Protein AF-A0A8H4WRR1-F1 (afdb_monomer)

Secondary structure (DSSP, 8-state):
--SSHHHHHHHHHHHHHHHHHHHHHHHHHHHTTSS-TTS--HHHHHHHHHHHHHHHHHHHHHHHHHHHHHHHHHHHHHHHHHHHHHHHHHHHHHHHHHHHT-

Sequence (102 aa):
MACTDNYSHLDACSYALQLKLEEIEAQRQRHSGKWLEDNPLDFALAFGDFEHEVNEAMLVIRYMKLAPSIANALKTDTTAIVQFTIEEERAAHDREIALNSN

Structure (mmCIF, N/CA/C/O backbone):
data_AF-A0A8H4WRR1-F1
#
_entry.id   AF-A0A8H4WRR1-F1
#
loop_
_atom_site.group_PDB
_atom_site.id
_atom_site.type_symbol
_atom_site.label_atom_id
_atom_site.label_alt_id
_atom_site.label_comp_id
_atom_site.label_asym_id
_atom_site.label_entity_id
_atom_site.label_seq_id
_atom_site.pdbx_PDB_ins_code
_atom_site.Cartn_x
_atom_site.Cartn_y
_atom_site.Cartn_z
_atom_site.occupancy
_atom_site.B_iso_or_equiv
_atom_site.auth_seq_id
_atom_site.auth_comp_id
_atom_site.auth_asym_id
_atom_site.auth_atom_id
_atom_site.pdbx_PDB_model_num
ATOM 1 N N . MET A 1 1 ? 9.397 22.317 -4.184 1.00 42.84 1 MET A N 1
ATOM 2 C CA . MET A 1 1 ? 9.535 21.537 -2.934 1.00 42.84 1 MET A CA 1
ATOM 3 C C . MET A 1 1 ? 8.202 21.532 -2.180 1.00 42.84 1 MET A C 1
ATOM 5 O O . MET A 1 1 ? 8.110 22.147 -1.136 1.00 42.84 1 MET A O 1
ATOM 9 N N . ALA A 1 2 ? 7.158 20.891 -2.724 1.00 43.19 2 ALA A N 1
ATOM 10 C CA . ALA A 1 2 ? 5.804 20.900 -2.136 1.00 43.19 2 ALA A CA 1
ATOM 11 C C . ALA A 1 2 ? 5.271 19.492 -1.787 1.00 43.19 2 ALA A C 1
ATOM 13 O O . ALA A 1 2 ? 4.151 19.357 -1.316 1.00 43.19 2 ALA A O 1
ATOM 14 N N . CYS A 1 3 ? 6.058 18.432 -2.018 1.00 50.06 3 CYS A N 1
ATOM 15 C CA . CYS A 1 3 ? 5.616 17.053 -1.769 1.00 50.06 3 CYS A CA 1
ATOM 16 C C . CYS A 1 3 ? 5.907 16.540 -0.352 1.00 50.06 3 CYS A C 1
ATOM 18 O O . CYS A 1 3 ? 5.390 15.490 0.009 1.00 50.06 3 CYS A O 1
ATOM 20 N N . THR A 1 4 ? 6.736 17.217 0.443 1.00 53.03 4 THR A N 1
ATOM 21 C CA . THR A 1 4 ? 7.149 16.716 1.766 1.00 53.03 4 THR A CA 1
ATOM 22 C C . THR A 1 4 ? 6.107 16.957 2.857 1.00 53.03 4 THR A C 1
ATOM 24 O O . THR A 1 4 ? 5.979 16.121 3.747 1.00 53.03 4 THR A O 1
ATOM 27 N N . ASP A 1 5 ? 5.303 18.017 2.752 1.00 55.84 5 ASP A N 1
ATOM 28 C CA . ASP A 1 5 ? 4.316 18.373 3.785 1.00 55.84 5 ASP A CA 1
ATOM 29 C C . ASP A 1 5 ? 3.070 17.471 3.785 1.00 55.84 5 ASP A C 1
ATOM 31 O O . ASP A 1 5 ? 2.363 17.396 4.785 1.00 55.84 5 ASP A O 1
ATOM 35 N N . ASN A 1 6 ? 2.816 16.720 2.706 1.00 61.12 6 ASN A N 1
ATOM 36 C CA . ASN A 1 6 ? 1.648 15.835 2.624 1.00 61.12 6 ASN A CA 1
ATOM 37 C C . ASN A 1 6 ? 1.804 14.534 3.431 1.00 61.12 6 ASN A C 1
ATOM 39 O O . ASN A 1 6 ? 0.803 13.944 3.833 1.00 61.12 6 ASN A O 1
ATOM 43 N N . TYR A 1 7 ? 3.031 14.064 3.684 1.00 71.62 7 TYR A N 1
ATOM 44 C CA . TYR A 1 7 ? 3.240 12.772 4.354 1.00 71.62 7 TYR A CA 1
ATOM 45 C C . TYR A 1 7 ? 3.207 12.857 5.878 1.00 71.62 7 TYR A C 1
ATOM 47 O O . TYR A 1 7 ? 2.788 11.897 6.517 1.00 71.62 7 TYR A O 1
ATOM 55 N N . SER A 1 8 ? 3.575 14.001 6.459 1.00 80.00 8 SER A N 1
ATOM 56 C CA . SER A 1 8 ? 3.515 14.206 7.912 1.00 80.00 8 SER A CA 1
ATOM 57 C C . SER A 1 8 ? 2.078 14.119 8.436 1.00 80.00 8 SER A C 1
ATOM 59 O O . SER A 1 8 ? 1.834 13.545 9.496 1.00 80.00 8 SER A O 1
ATOM 61 N N . HIS A 1 9 ? 1.108 14.607 7.655 1.00 86.12 9 HIS A N 1
ATOM 62 C CA . HIS A 1 9 ? -0.314 14.438 7.944 1.00 86.12 9 HIS A CA 1
ATOM 63 C C . HIS A 1 9 ? -0.739 12.962 7.885 1.00 86.12 9 HIS A C 1
ATOM 65 O O . HIS A 1 9 ? -1.465 12.501 8.759 1.00 86.12 9 HIS A O 1
ATOM 71 N N . LEU A 1 10 ? -0.253 12.191 6.904 1.00 89.75 10 LEU A N 1
ATOM 72 C CA . LEU A 1 10 ? -0.543 10.754 6.801 1.00 89.75 10 LEU A CA 1
ATOM 73 C C . LEU A 1 10 ? 0.053 9.945 7.965 1.00 89.75 10 LEU A C 1
ATOM 75 O O . LEU A 1 10 ? -0.567 8.983 8.422 1.00 89.75 10 LEU A O 1
ATOM 79 N N . ASP A 1 11 ? 1.221 10.342 8.470 1.00 90.81 11 ASP A N 1
ATOM 80 C CA . ASP A 1 11 ? 1.825 9.753 9.671 1.00 90.81 11 ASP A CA 1
ATOM 81 C C . ASP A 1 11 ? 0.994 10.051 10.921 1.00 90.81 11 ASP A C 1
ATOM 83 O O . ASP A 1 11 ? 0.692 9.141 11.694 1.00 90.81 11 ASP A O 1
ATOM 87 N N . ALA A 1 12 ? 0.547 11.300 11.079 1.00 92.00 12 ALA A N 1
ATOM 88 C CA . ALA A 1 12 ? -0.352 11.686 12.161 1.00 92.00 12 ALA A CA 1
ATOM 89 C C . ALA A 1 12 ? -1.695 10.936 12.091 1.00 92.00 12 ALA A C 1
ATOM 9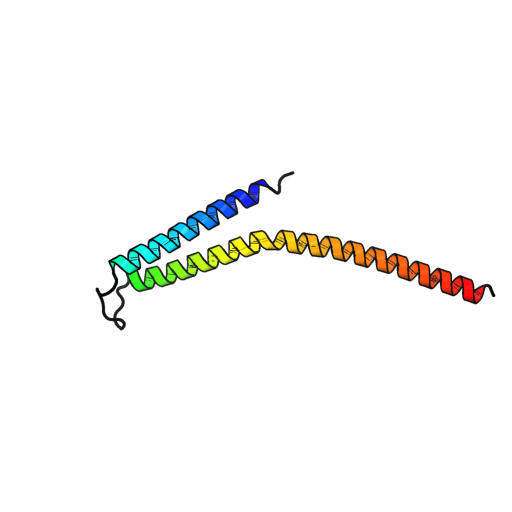1 O O . ALA A 1 12 ? -2.174 10.445 13.112 1.00 92.00 12 ALA A O 1
ATOM 92 N N . CYS A 1 13 ? -2.276 10.781 10.896 1.00 91.94 13 CYS A N 1
ATOM 93 C CA . CYS A 1 13 ? -3.482 9.977 10.691 1.00 91.94 13 CYS A CA 1
ATOM 94 C C . CYS A 1 13 ? -3.253 8.503 11.039 1.00 91.94 13 CYS A C 1
ATOM 96 O O . CYS A 1 13 ? -4.079 7.914 11.729 1.00 91.94 13 CYS A O 1
ATOM 98 N N . SER A 1 14 ? -2.131 7.915 10.612 1.00 93.44 14 SER A N 1
ATOM 99 C CA . SER A 1 14 ? -1.792 6.520 10.933 1.00 93.44 14 SER A CA 1
ATOM 100 C C . SER A 1 14 ? -1.691 6.309 12.442 1.00 93.44 14 SER A C 1
ATOM 102 O O . SER A 1 14 ? -2.251 5.353 12.969 1.00 93.44 14 SER A O 1
ATOM 104 N N . TYR A 1 15 ? -1.032 7.235 13.142 1.00 95.00 15 TYR A N 1
ATOM 105 C CA . TYR A 1 15 ? -0.915 7.200 14.596 1.00 95.00 15 TYR A CA 1
ATOM 106 C C . TYR A 1 15 ? -2.276 7.354 15.290 1.00 95.00 15 TYR A C 1
ATOM 108 O O . TYR A 1 15 ? -2.595 6.603 16.209 1.00 95.00 15 TYR A O 1
ATOM 116 N N . ALA A 1 16 ? -3.119 8.278 14.824 1.00 95.56 16 ALA A N 1
ATOM 117 C CA . ALA A 1 16 ? -4.462 8.462 15.368 1.00 95.56 16 ALA A CA 1
ATOM 118 C C . ALA A 1 16 ? -5.347 7.215 15.187 1.00 95.56 16 ALA A C 1
ATOM 120 O O . ALA A 1 16 ? -6.072 6.844 16.109 1.00 95.56 16 ALA A O 1
ATOM 121 N N . LEU A 1 17 ? -5.272 6.550 14.029 1.00 95.75 17 LEU A N 1
ATOM 122 C CA . LEU A 1 17 ? -5.987 5.296 13.773 1.00 95.75 17 LEU A CA 1
ATOM 123 C C . LEU A 1 17 ? -5.460 4.151 14.646 1.00 95.75 17 LEU A C 1
ATOM 125 O O . LEU A 1 17 ? -6.251 3.374 15.175 1.00 95.75 17 LEU A O 1
ATOM 129 N N . GLN A 1 18 ? -4.148 4.088 14.877 1.00 96.38 18 GLN A N 1
ATOM 130 C CA . GLN A 1 18 ? -3.559 3.107 15.786 1.00 96.38 18 GLN A CA 1
ATOM 131 C C . GLN A 1 18 ? -4.068 3.283 17.225 1.00 96.38 18 GLN A C 1
ATOM 133 O O . GLN A 1 18 ? -4.482 2.307 17.847 1.00 96.38 18 GLN A O 1
ATOM 138 N N . LEU A 1 19 ? -4.154 4.523 17.720 1.00 96.69 19 LEU A N 1
ATOM 139 C CA . LEU A 1 19 ? -4.754 4.806 19.030 1.00 96.69 19 LEU A CA 1
ATOM 140 C C . LEU A 1 19 ? -6.228 4.377 19.103 1.00 96.69 19 LEU A C 1
ATOM 142 O O . LEU A 1 19 ? -6.700 3.968 20.162 1.00 96.69 19 LEU A O 1
ATOM 146 N N . LYS A 1 20 ? -6.970 4.449 17.989 1.00 94.19 20 LYS A N 1
ATOM 147 C CA . LYS A 1 20 ? -8.361 3.974 17.935 1.00 94.19 20 LYS A CA 1
ATOM 148 C C . LYS A 1 20 ? -8.464 2.456 18.048 1.00 94.19 20 LYS A C 1
ATOM 150 O O . LYS A 1 20 ? -9.366 1.980 18.732 1.00 94.19 20 LYS A O 1
ATOM 155 N N . LEU A 1 21 ? -7.537 1.706 17.453 1.00 94.56 21 LEU A N 1
ATOM 156 C CA . LEU A 1 21 ? -7.464 0.251 17.635 1.00 94.56 21 LEU A CA 1
ATOM 157 C C . LEU A 1 21 ? -7.135 -0.121 19.084 1.00 94.56 21 LEU A C 1
ATOM 159 O O . LEU A 1 21 ? -7.799 -0.980 19.661 1.00 94.56 21 LEU A O 1
ATOM 163 N N . GLU A 1 22 ? -6.180 0.575 19.703 1.00 94.50 22 GLU A N 1
ATOM 164 C CA . GLU A 1 22 ? -5.853 0.383 21.123 1.00 94.50 22 GLU A CA 1
ATOM 165 C C . GLU A 1 22 ? -7.063 0.670 22.027 1.00 94.50 22 GLU A C 1
ATOM 167 O O . GLU A 1 22 ? -7.318 -0.053 22.993 1.00 94.50 22 GLU A O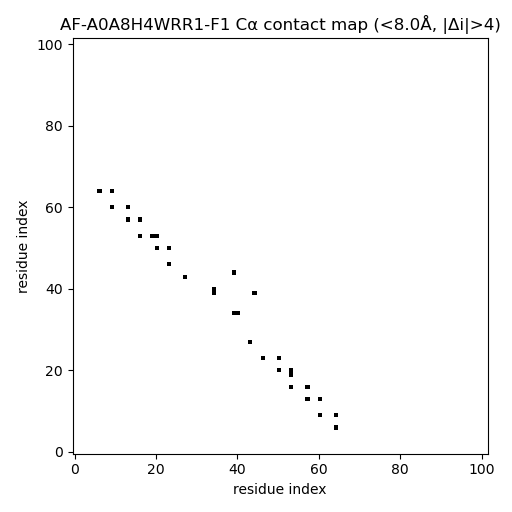 1
ATOM 172 N N . GLU A 1 23 ? -7.854 1.696 21.697 1.00 92.62 23 GLU A N 1
ATOM 173 C CA . GLU A 1 23 ? -9.096 2.013 22.401 1.00 92.62 23 GLU A CA 1
ATOM 174 C C . GLU A 1 23 ? -10.139 0.894 22.253 1.00 92.62 23 GLU A C 1
ATOM 176 O O . GLU A 1 23 ? -10.720 0.473 23.258 1.00 92.62 23 GLU A O 1
ATOM 181 N N . ILE A 1 24 ? -10.353 0.373 21.038 1.00 89.62 24 ILE A N 1
ATOM 182 C CA . ILE A 1 24 ? -11.255 -0.765 20.787 1.00 89.62 24 ILE A CA 1
ATOM 183 C C . ILE A 1 24 ? -10.824 -1.981 21.615 1.00 89.62 24 ILE A C 1
ATOM 185 O O . ILE A 1 24 ? -11.657 -2.613 22.272 1.00 89.62 24 ILE A O 1
ATOM 189 N N . GLU A 1 25 ? -9.531 -2.301 21.626 1.00 90.00 25 GLU A N 1
ATOM 190 C CA . GLU A 1 25 ? -9.010 -3.453 22.357 1.00 90.00 25 GLU A CA 1
ATOM 191 C C . GLU A 1 25 ? -9.152 -3.279 23.876 1.00 90.00 25 GLU A C 1
ATOM 193 O O . GLU A 1 25 ? -9.634 -4.184 24.566 1.00 90.00 25 GLU A O 1
ATOM 198 N N . ALA A 1 26 ? -8.847 -2.091 24.403 1.00 90.00 26 ALA A N 1
ATOM 199 C CA . ALA A 1 26 ? -9.056 -1.770 25.811 1.00 90.00 26 ALA A CA 1
ATOM 200 C C . ALA A 1 26 ? -10.536 -1.889 26.216 1.00 90.00 26 ALA A C 1
ATOM 202 O O . ALA A 1 26 ? -10.850 -2.392 27.301 1.00 90.00 26 ALA A O 1
ATOM 203 N N . GLN A 1 27 ? -11.462 -1.462 25.350 1.00 86.19 27 GLN A N 1
ATOM 204 C CA . GLN A 1 27 ? -12.894 -1.646 25.587 1.00 86.19 27 GLN A CA 1
ATOM 205 C C . GLN A 1 27 ? -13.264 -3.126 25.566 1.00 86.19 27 GLN A C 1
ATOM 207 O O . GLN A 1 27 ? -13.900 -3.591 26.508 1.00 86.19 27 GLN A O 1
ATOM 212 N N . ARG A 1 28 ? -12.806 -3.897 24.574 1.00 84.81 28 ARG A N 1
ATOM 213 C CA . ARG A 1 28 ? -13.058 -5.343 24.486 1.00 84.81 28 ARG A CA 1
ATOM 214 C C . ARG A 1 28 ? -12.605 -6.077 25.751 1.00 84.81 28 ARG A C 1
ATOM 216 O O . ARG A 1 28 ? -13.365 -6.872 26.300 1.00 84.81 28 ARG A O 1
ATOM 223 N N . GLN A 1 29 ? -11.428 -5.754 26.283 1.00 85.38 29 GLN A N 1
ATOM 224 C CA . GLN A 1 29 ? -10.908 -6.354 27.517 1.00 85.38 29 GLN A CA 1
ATOM 225 C C . GLN A 1 29 ? -11.762 -6.032 28.755 1.00 85.38 29 GLN A C 1
ATOM 227 O O . GLN A 1 29 ? -12.042 -6.927 29.551 1.00 85.38 29 GLN A O 1
ATOM 232 N N . ARG A 1 30 ? -12.260 -4.793 28.904 1.00 83.62 30 ARG A N 1
ATOM 233 C CA . ARG A 1 30 ? -13.177 -4.394 30.008 1.00 83.62 30 ARG A CA 1
ATOM 234 C C . ARG A 1 30 ? -14.515 -5.130 29.999 1.00 83.62 30 ARG A C 1
ATOM 236 O O . ARG A 1 30 ? -15.292 -5.081 30.962 1.00 83.62 30 ARG A O 1
ATOM 243 N N . HIS A 1 31 ? -14.818 -5.735 28.871 1.00 77.12 31 HIS A N 1
ATOM 244 C CA . HIS A 1 31 ? -16.115 -6.257 28.515 1.00 77.12 31 HIS A CA 1
ATOM 245 C C . HIS A 1 31 ? -16.086 -7.778 28.282 1.00 77.12 31 HIS A C 1
ATOM 247 O O . HIS A 1 31 ? -17.136 -8.413 28.224 1.00 77.12 31 HIS A O 1
ATOM 253 N N . SER A 1 32 ? -14.891 -8.373 28.282 1.00 70.69 32 SER A N 1
ATOM 254 C CA . SER A 1 32 ? -14.667 -9.814 28.216 1.00 70.69 32 SER A CA 1
ATOM 255 C C . SER A 1 32 ? -15.398 -10.560 29.342 1.00 70.69 32 SER A C 1
ATOM 257 O O . SER A 1 32 ? -15.344 -10.164 30.508 1.00 70.69 32 SER A O 1
ATOM 259 N N . GLY A 1 33 ? -16.111 -11.632 28.980 1.00 69.00 33 GLY A N 1
ATOM 260 C CA . GLY A 1 33 ? -16.831 -12.511 29.911 1.00 69.00 33 GLY A CA 1
ATOM 261 C C . GLY A 1 33 ? -18.220 -12.035 30.354 1.00 69.00 33 GLY A C 1
ATOM 262 O O . GLY A 1 33 ? -18.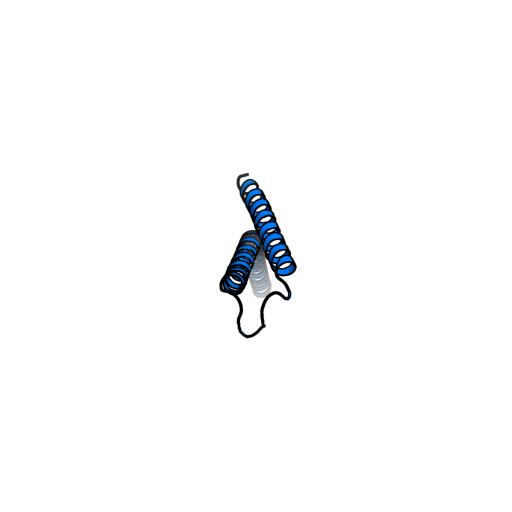853 -12.701 31.169 1.00 69.00 33 GLY A O 1
ATOM 263 N N . LYS A 1 34 ? -18.718 -10.902 29.842 1.00 69.31 34 LYS A N 1
ATOM 264 C CA . LYS A 1 34 ? -20.040 -10.363 30.215 1.00 69.31 34 LYS A CA 1
ATOM 265 C C . LYS A 1 34 ? -21.202 -10.870 29.338 1.00 69.31 34 LYS A C 1
ATOM 267 O O . LYS A 1 34 ? -22.349 -10.554 29.646 1.00 69.31 34 LYS A O 1
ATOM 272 N N . TRP A 1 35 ? -20.942 -11.634 28.275 1.00 67.94 35 TRP A N 1
ATOM 273 C CA . TRP A 1 35 ? -21.966 -12.180 27.366 1.00 67.94 35 TRP A CA 1
ATOM 274 C C . TRP A 1 35 ? -21.545 -13.514 26.746 1.00 67.94 35 TRP A C 1
ATOM 276 O O . TRP A 1 35 ? -20.358 -13.828 26.662 1.00 67.94 35 TRP A O 1
ATOM 286 N N . LEU A 1 36 ? -22.553 -14.289 26.334 1.00 65.31 36 LEU A N 1
ATOM 287 C CA . LEU A 1 36 ? -22.415 -15.537 25.581 1.00 65.31 36 LEU A CA 1
ATOM 288 C C . LEU A 1 36 ? -22.006 -15.238 24.133 1.00 65.31 36 LEU A C 1
ATOM 290 O O . LEU A 1 36 ? -22.516 -14.295 23.533 1.00 65.31 36 LEU A O 1
ATOM 294 N N . GLU A 1 37 ? -21.121 -16.067 23.579 1.00 64.44 37 GLU A N 1
ATOM 295 C CA . GLU A 1 37 ? -20.597 -15.955 22.204 1.00 64.44 37 GLU A CA 1
ATOM 296 C C . GLU A 1 37 ? -21.709 -15.908 21.140 1.00 64.44 37 GLU A C 1
ATOM 298 O O . GLU A 1 37 ? -21.600 -15.158 20.175 1.00 64.44 37 GLU A O 1
ATOM 303 N N . ASP A 1 38 ? -22.817 -16.618 21.373 1.00 68.62 38 ASP A N 1
ATOM 304 C CA . ASP A 1 38 ? -23.959 -16.699 20.450 1.00 68.62 38 ASP A CA 1
ATOM 305 C C . ASP A 1 38 ? -24.962 -15.534 20.577 1.00 68.62 38 ASP A C 1
ATOM 307 O O . ASP A 1 38 ? -25.945 -15.478 19.838 1.00 68.62 38 ASP A O 1
ATOM 311 N N . ASN A 1 39 ? -24.754 -14.608 21.520 1.00 67.56 39 ASN A N 1
ATOM 312 C CA . ASN A 1 39 ? -25.602 -13.424 21.690 1.00 67.56 39 ASN A CA 1
ATOM 313 C C . ASN A 1 39 ? -24.751 -12.179 22.001 1.00 67.56 39 ASN A C 1
ATOM 31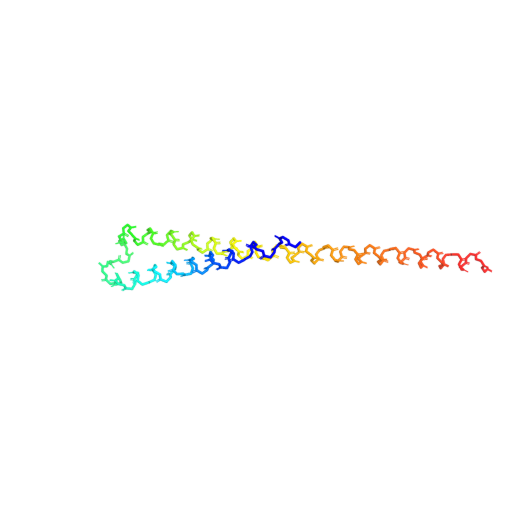5 O O . ASN A 1 39 ? -24.776 -11.673 23.133 1.00 67.56 39 ASN A O 1
ATOM 319 N N . PRO A 1 40 ? -23.952 -11.706 21.026 1.00 67.75 40 PRO A N 1
ATOM 320 C CA . PRO A 1 40 ? -23.160 -10.502 21.197 1.00 67.75 40 PRO A CA 1
ATOM 321 C C . PRO A 1 40 ? -24.088 -9.300 21.379 1.00 67.75 40 PRO A C 1
ATOM 323 O O . PRO A 1 40 ? -25.076 -9.135 20.669 1.00 67.75 40 PRO A O 1
ATOM 326 N N . LEU A 1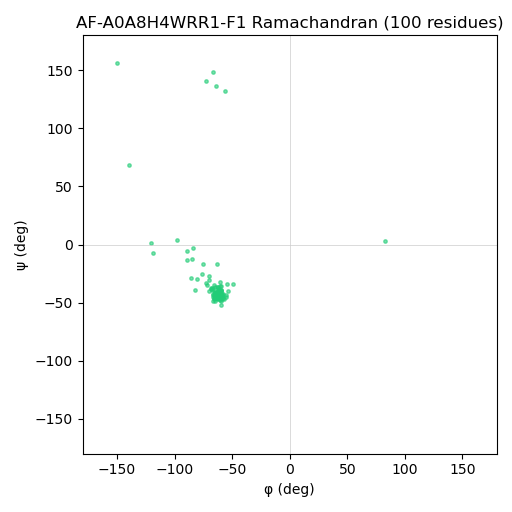 41 ? -23.755 -8.437 22.333 1.00 75.25 41 LEU A N 1
ATOM 327 C CA . LEU A 1 41 ? -24.439 -7.156 22.479 1.00 75.25 41 LEU A CA 1
ATOM 328 C C . LEU A 1 41 ? -24.136 -6.277 21.258 1.00 75.25 41 LEU A C 1
ATOM 330 O O . LEU A 1 41 ? -23.031 -6.339 20.723 1.00 75.25 41 LEU A O 1
ATOM 334 N N . ASP A 1 42 ? -25.075 -5.417 20.860 1.00 79.38 42 ASP A N 1
ATOM 335 C CA . ASP A 1 42 ? -24.970 -4.579 19.650 1.00 79.38 42 ASP A CA 1
ATOM 336 C C . ASP A 1 42 ? -23.644 -3.807 19.537 1.00 79.38 42 ASP A C 1
ATOM 338 O O . ASP A 1 42 ? -23.101 -3.629 18.449 1.00 79.38 42 ASP A O 1
ATOM 342 N N . PHE A 1 43 ? -23.064 -3.382 20.663 1.00 77.25 43 PHE A N 1
ATOM 343 C CA . PHE A 1 43 ? -21.777 -2.685 20.650 1.00 77.25 43 PHE A CA 1
ATOM 344 C C . PHE A 1 43 ? -20.592 -3.586 20.287 1.00 77.25 43 PHE A C 1
ATOM 346 O O . PHE A 1 43 ? -19.595 -3.082 19.786 1.00 77.25 43 PHE A O 1
ATOM 353 N N . ALA A 1 44 ? -20.658 -4.896 20.538 1.00 79.44 44 ALA A N 1
ATOM 354 C CA . ALA A 1 44 ? -19.607 -5.826 20.137 1.00 79.44 44 ALA A CA 1
ATOM 355 C C . ALA A 1 44 ? -19.562 -5.965 18.608 1.00 79.44 44 ALA A C 1
ATOM 357 O O . ALA A 1 44 ? -18.474 -5.985 18.038 1.00 79.44 44 ALA A O 1
ATOM 358 N N . LEU A 1 45 ? -20.733 -5.975 17.958 1.00 82.75 45 LEU A N 1
ATOM 359 C CA . LEU A 1 45 ? -20.846 -5.918 16.499 1.00 82.75 45 LEU A CA 1
ATOM 360 C C . LEU A 1 45 ? -20.328 -4.576 15.967 1.00 82.75 45 LEU A C 1
ATOM 362 O O . LEU A 1 45 ? -19.449 -4.559 15.112 1.00 82.75 45 LEU A O 1
ATOM 366 N N . ALA A 1 46 ? -20.766 -3.460 16.561 1.00 87.31 46 ALA A N 1
ATOM 367 C CA . ALA A 1 46 ? -20.309 -2.127 16.166 1.00 87.31 46 ALA A CA 1
ATOM 368 C C . ALA A 1 46 ? -18.787 -1.936 16.321 1.00 87.31 46 ALA A C 1
ATOM 370 O O . ALA A 1 46 ? -18.163 -1.273 15.497 1.00 87.31 46 ALA A O 1
ATOM 371 N N . PHE A 1 47 ? -18.168 -2.525 17.352 1.00 87.94 47 PHE A N 1
ATOM 372 C CA . PHE A 1 47 ? -16.711 -2.508 17.500 1.00 87.94 47 PHE A CA 1
ATOM 373 C C . PHE A 1 47 ? -16.005 -3.321 16.417 1.00 87.94 47 PHE A C 1
ATOM 375 O O . PHE A 1 47 ? -14.947 -2.895 15.968 1.00 87.94 47 PHE A O 1
ATOM 382 N N . GLY A 1 48 ? -16.566 -4.461 16.005 1.00 88.44 48 GLY A N 1
ATOM 383 C CA . GLY A 1 48 ? -16.023 -5.257 14.904 1.00 88.44 48 GLY A CA 1
ATOM 384 C C . GLY A 1 48 ? -16.072 -4.505 13.573 1.00 88.44 48 GLY A C 1
ATOM 385 O O . GLY A 1 48 ? -15.061 -4.429 12.877 1.00 88.44 48 GLY A O 1
ATOM 386 N N . ASP A 1 49 ? -17.210 -3.882 13.263 1.00 91.50 49 ASP A N 1
ATOM 387 C CA . ASP A 1 49 ? -17.377 -3.084 12.043 1.00 91.50 49 ASP A CA 1
ATOM 388 C C . ASP A 1 49 ? -16.429 -1.876 12.030 1.00 91.50 49 ASP A C 1
ATOM 390 O O . ASP A 1 49 ? -15.747 -1.617 11.037 1.00 91.50 49 ASP A O 1
ATOM 394 N N . PHE A 1 50 ? -16.323 -1.168 13.158 1.00 91.56 50 PHE A N 1
ATOM 395 C CA . PHE A 1 50 ? -15.424 -0.024 13.280 1.00 91.56 50 PHE A CA 1
ATOM 396 C C . PHE A 1 50 ? -13.944 -0.436 13.218 1.00 91.56 50 PHE A C 1
ATOM 398 O O . PHE A 1 50 ? -13.144 0.235 12.572 1.00 91.56 50 PHE A O 1
ATOM 405 N N . GLU A 1 51 ? -13.562 -1.558 13.834 1.00 94.75 51 GLU A N 1
ATOM 406 C CA . GLU A 1 51 ? -12.209 -2.117 13.718 1.00 94.75 51 GLU A CA 1
ATOM 407 C C . GLU A 1 51 ? -11.866 -2.456 12.261 1.00 94.75 51 GLU A C 1
ATOM 409 O O . GLU A 1 51 ? -10.761 -2.158 11.799 1.00 94.75 51 GLU A O 1
ATOM 414 N N . HIS A 1 52 ? -12.806 -3.043 11.517 1.00 95.19 52 HIS A N 1
ATOM 415 C CA . HIS A 1 52 ? -12.627 -3.318 10.094 1.00 95.19 52 HIS A CA 1
ATOM 416 C C . HIS A 1 52 ? -12.404 -2.025 9.295 1.00 95.19 52 HIS A C 1
ATOM 418 O O . HIS A 1 52 ? -11.431 -1.927 8.547 1.00 95.19 52 HIS A O 1
ATOM 424 N N . GLU A 1 53 ? -13.234 -1.003 9.513 1.00 95.88 53 GLU A N 1
ATOM 425 C CA . GLU A 1 53 ? -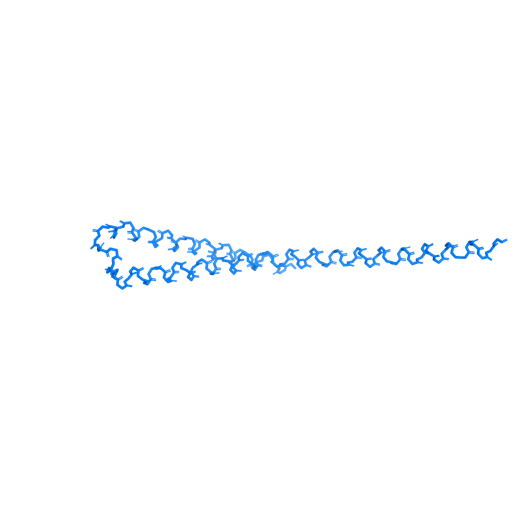13.122 0.289 8.828 1.00 95.88 53 GLU A CA 1
ATOM 426 C C . GLU A 1 53 ? -11.794 1.007 9.138 1.00 95.88 53 GLU A C 1
ATOM 428 O O . GLU A 1 53 ? -11.145 1.554 8.242 1.00 95.88 53 GLU A O 1
ATOM 433 N N . VAL A 1 54 ? -11.332 0.953 10.393 1.00 95.50 54 VAL A N 1
ATOM 434 C CA . VAL A 1 54 ? -10.037 1.520 10.801 1.00 95.50 54 VAL A CA 1
ATOM 435 C C . VAL A 1 54 ? -8.873 0.810 10.101 1.00 95.50 54 VAL A C 1
ATOM 437 O O . VAL A 1 54 ? -7.949 1.473 9.620 1.00 95.50 54 VAL A O 1
ATOM 440 N N . ASN A 1 55 ? -8.919 -0.519 9.987 1.00 95.38 55 ASN A N 1
ATOM 441 C CA . ASN A 1 55 ? -7.894 -1.289 9.277 1.00 95.38 55 ASN A CA 1
ATOM 442 C C . ASN A 1 55 ? -7.865 -0.975 7.771 1.00 95.38 55 ASN A C 1
ATOM 444 O O . ASN A 1 55 ? -6.783 -0.788 7.204 1.00 95.38 55 ASN A O 1
ATOM 448 N N . GLU A 1 56 ? -9.030 -0.839 7.133 1.00 97.00 56 GLU A N 1
ATOM 449 C CA . GLU A 1 56 ? -9.131 -0.421 5.729 1.00 97.00 56 GLU A CA 1
ATOM 450 C C . GLU A 1 56 ? -8.559 0.991 5.520 1.00 97.00 56 GLU A C 1
ATOM 452 O O . GLU A 1 56 ? -7.772 1.229 4.598 1.00 97.00 56 GLU A O 1
ATOM 457 N N . ALA A 1 57 ? -8.851 1.932 6.422 1.00 95.25 57 ALA A N 1
ATOM 458 C CA . ALA A 1 57 ? -8.279 3.275 6.365 1.00 95.25 57 ALA A CA 1
ATOM 459 C C . ALA A 1 57 ? -6.740 3.263 6.493 1.00 95.25 57 ALA A C 1
ATOM 461 O O . ALA A 1 57 ? -6.044 3.982 5.768 1.00 95.25 57 ALA A O 1
ATOM 462 N N . MET A 1 58 ? -6.180 2.410 7.358 1.00 95.00 58 MET A N 1
ATOM 463 C CA . MET A 1 58 ? -4.726 2.236 7.475 1.00 95.00 58 MET A CA 1
ATOM 464 C C . MET A 1 58 ? -4.097 1.649 6.201 1.00 95.00 58 MET A C 1
ATOM 466 O O . MET A 1 58 ? -2.993 2.054 5.814 1.00 95.00 58 MET A O 1
ATOM 470 N N . LEU A 1 59 ? -4.784 0.725 5.522 1.00 95.81 59 LEU A N 1
ATOM 471 C CA . LEU A 1 59 ? -4.374 0.200 4.215 1.00 95.81 59 LEU A CA 1
ATOM 472 C C . LEU A 1 59 ? -4.329 1.307 3.159 1.00 95.81 59 LEU A C 1
ATOM 474 O O . LEU A 1 59 ? -3.322 1.446 2.461 1.00 95.81 59 LEU A O 1
ATOM 478 N N . VAL A 1 60 ? -5.365 2.144 3.091 1.00 94.94 60 VAL A N 1
ATOM 479 C CA . VAL A 1 60 ? -5.413 3.292 2.174 1.00 94.94 60 VAL A CA 1
ATOM 480 C C . VAL A 1 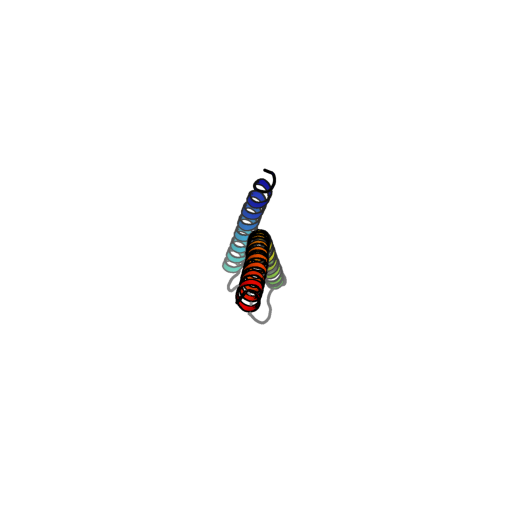60 ? -4.231 4.233 2.407 1.00 94.94 60 VAL A C 1
ATOM 482 O O . VAL A 1 60 ? -3.537 4.589 1.451 1.00 94.94 60 VAL A O 1
ATOM 485 N N . ILE A 1 61 ? -3.933 4.585 3.662 1.00 93.81 61 ILE A N 1
ATOM 486 C CA . ILE A 1 61 ? -2.782 5.444 3.978 1.00 93.81 61 ILE A CA 1
ATOM 487 C C . ILE A 1 61 ? -1.471 4.789 3.525 1.00 93.81 61 ILE A C 1
ATOM 489 O O . ILE A 1 61 ? -0.627 5.445 2.911 1.00 93.81 61 ILE A O 1
ATOM 493 N N . ARG A 1 62 ? -1.298 3.485 3.765 1.00 92.81 62 ARG A N 1
ATOM 494 C CA . ARG A 1 62 ? -0.112 2.748 3.307 1.00 92.81 62 ARG A CA 1
ATOM 495 C C . ARG A 1 62 ? 0.044 2.820 1.788 1.00 92.81 62 ARG A C 1
ATOM 497 O O . ARG A 1 62 ? 1.147 3.082 1.306 1.00 92.81 62 ARG A O 1
ATOM 504 N N . TYR A 1 63 ? -1.041 2.640 1.039 1.00 93.62 63 TYR A N 1
ATOM 505 C CA . TYR A 1 63 ? -1.017 2.758 -0.418 1.00 93.62 63 TYR A CA 1
ATOM 506 C C . TYR A 1 63 ? -0.699 4.179 -0.886 1.00 93.62 63 TYR A C 1
ATOM 508 O O . TYR A 1 63 ? 0.115 4.341 -1.795 1.00 93.62 63 TYR A O 1
ATOM 516 N N . MET A 1 64 ? -1.246 5.207 -0.232 1.00 91.88 64 MET A N 1
ATOM 517 C CA . MET A 1 64 ? -0.916 6.606 -0.528 1.00 91.88 64 MET A CA 1
ATOM 518 C C . MET A 1 64 ? 0.571 6.911 -0.316 1.00 91.88 64 MET A C 1
ATOM 520 O O . MET A 1 64 ? 1.157 7.668 -1.087 1.00 91.88 64 MET A O 1
ATOM 524 N N . LYS A 1 65 ? 1.206 6.292 0.687 1.00 90.38 65 LYS A N 1
ATOM 525 C CA . LYS A 1 65 ? 2.653 6.424 0.926 1.00 90.38 65 LYS A CA 1
ATOM 526 C C . LYS A 1 65 ? 3.499 5.682 -0.111 1.00 90.38 65 LYS A C 1
ATOM 528 O O . LYS A 1 65 ? 4.584 6.143 -0.454 1.00 90.38 65 LYS A O 1
ATOM 533 N N . LEU A 1 66 ? 3.014 4.549 -0.618 1.00 92.00 66 LEU A N 1
ATOM 534 C CA . LEU A 1 66 ? 3.749 3.700 -1.559 1.00 92.00 66 LEU A CA 1
ATOM 535 C C . LEU A 1 66 ? 3.651 4.179 -3.016 1.00 92.00 66 LEU A C 1
ATOM 537 O O . LEU A 1 66 ? 4.641 4.122 -3.748 1.00 92.00 66 LEU A O 1
ATOM 541 N N . ALA A 1 67 ? 2.481 4.654 -3.448 1.00 93.00 67 ALA A N 1
ATOM 542 C CA . ALA A 1 67 ? 2.216 4.981 -4.850 1.00 93.00 67 ALA A CA 1
ATOM 543 C C . ALA A 1 67 ? 3.246 5.950 -5.475 1.00 93.00 67 ALA A C 1
ATOM 545 O O . ALA A 1 67 ? 3.677 5.703 -6.604 1.00 93.00 67 ALA A O 1
ATOM 546 N N . PRO A 1 68 ? 3.734 6.992 -4.776 1.00 91.12 68 PRO A N 1
ATOM 547 C CA . PRO A 1 68 ? 4.711 7.920 -5.351 1.00 91.12 68 PRO A CA 1
ATOM 548 C C . PRO A 1 68 ? 6.093 7.294 -5.560 1.00 91.12 68 PRO A C 1
ATOM 550 O O . PRO A 1 68 ? 6.784 7.643 -6.517 1.00 91.12 68 PRO A O 1
ATOM 553 N N . SER A 1 69 ? 6.480 6.331 -4.718 1.00 90.69 69 SER A N 1
ATOM 554 C CA . SER A 1 69 ? 7.707 5.552 -4.914 1.00 90.69 69 SER A CA 1
ATOM 555 C C . SER A 1 69 ? 7.609 4.688 -6.173 1.00 90.69 69 SER A C 1
ATOM 557 O O . SER A 1 69 ? 8.513 4.732 -7.007 1.00 90.69 69 SER A O 1
ATOM 559 N N . ILE A 1 70 ? 6.480 3.995 -6.363 1.00 94.25 70 ILE A N 1
ATOM 560 C CA . ILE A 1 70 ? 6.210 3.199 -7.572 1.00 94.25 70 ILE A CA 1
ATOM 561 C C . ILE A 1 70 ? 6.218 4.091 -8.817 1.00 94.25 70 ILE A C 1
ATOM 563 O O . ILE A 1 70 ? 6.864 3.763 -9.810 1.00 94.25 70 ILE A O 1
ATOM 567 N N . ALA A 1 71 ? 5.552 5.246 -8.759 1.00 94.81 71 ALA A N 1
ATOM 568 C CA . ALA A 1 71 ? 5.516 6.193 -9.868 1.00 94.81 71 ALA A CA 1
ATOM 569 C C . ALA A 1 71 ? 6.922 6.692 -10.245 1.00 94.81 71 ALA A C 1
ATOM 571 O O . ALA A 1 71 ? 7.246 6.813 -11.428 1.00 94.81 71 ALA A O 1
ATOM 572 N N . ASN A 1 72 ? 7.778 6.955 -9.254 1.00 95.19 72 ASN A N 1
ATOM 573 C CA . ASN A 1 72 ? 9.149 7.387 -9.500 1.00 95.19 72 ASN A CA 1
ATOM 574 C C . ASN A 1 72 ? 10.027 6.272 -10.086 1.00 95.19 72 ASN A C 1
ATOM 576 O O . ASN A 1 72 ? 10.821 6.541 -10.990 1.00 95.19 72 ASN A O 1
ATOM 580 N N . ALA A 1 73 ? 9.872 5.038 -9.600 1.00 96.56 73 ALA A N 1
ATOM 581 C CA . ALA A 1 73 ? 10.566 3.877 -10.150 1.00 96.56 73 ALA A CA 1
ATOM 582 C C . ALA A 1 73 ? 10.190 3.687 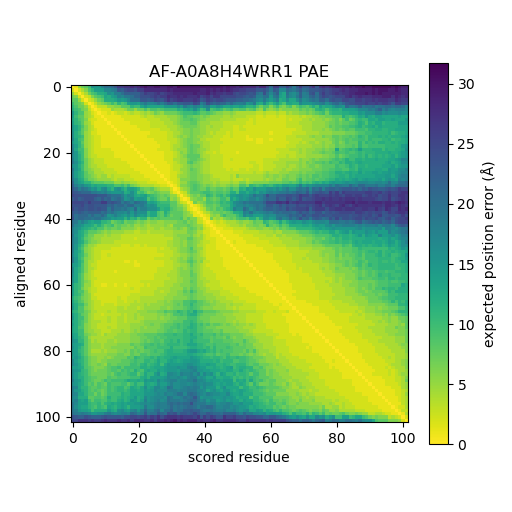-11.626 1.00 96.56 73 ALA A C 1
ATOM 584 O O . ALA A 1 73 ? 11.058 3.744 -12.491 1.00 96.56 73 ALA A O 1
ATOM 585 N N . LEU A 1 74 ? 8.887 3.648 -11.926 1.00 97.25 74 LEU A N 1
ATOM 586 C CA . LEU A 1 74 ? 8.378 3.520 -13.292 1.00 97.25 74 LEU A CA 1
ATOM 587 C C . LEU A 1 74 ? 8.919 4.612 -14.223 1.00 97.25 74 LEU A C 1
ATOM 589 O O . LEU A 1 74 ? 9.343 4.322 -15.341 1.00 97.25 74 LEU A O 1
ATOM 593 N N . LYS A 1 75 ? 8.930 5.871 -13.771 1.00 97.56 75 LYS A N 1
ATOM 594 C CA . LYS A 1 75 ? 9.471 6.990 -14.553 1.00 97.56 75 LYS A CA 1
ATOM 595 C C . LYS A 1 75 ? 10.959 6.802 -14.867 1.00 97.56 75 LYS A C 1
ATOM 597 O O . LYS A 1 75 ? 11.389 7.062 -15.993 1.00 97.56 75 LYS A O 1
ATOM 602 N N . THR A 1 76 ? 11.736 6.387 -13.871 1.00 97.31 76 THR A N 1
ATOM 603 C CA . THR A 1 76 ? 13.185 6.195 -14.004 1.00 97.31 76 THR A CA 1
ATOM 604 C C . THR A 1 76 ? 13.484 5.047 -14.960 1.00 97.31 76 THR A C 1
ATOM 606 O O . THR A 1 76 ? 14.226 5.231 -15.923 1.00 97.31 76 THR A O 1
ATOM 609 N N . ASP A 1 77 ? 12.819 3.913 -14.764 1.00 97.88 77 ASP A N 1
ATOM 610 C CA . ASP A 1 77 ? 13.006 2.714 -15.576 1.00 97.88 77 ASP A CA 1
ATOM 611 C C . ASP A 1 77 ? 12.588 2.957 -17.028 1.00 97.88 77 ASP A C 1
ATOM 613 O O . ASP A 1 77 ? 13.321 2.611 -17.949 1.00 97.88 77 ASP A O 1
ATOM 617 N N . THR A 1 78 ? 11.464 3.647 -17.252 1.00 97.44 78 THR A N 1
ATOM 618 C CA . THR A 1 78 ? 11.024 4.028 -18.605 1.00 97.44 78 THR A CA 1
ATOM 619 C C . THR A 1 78 ? 12.081 4.875 -19.312 1.00 97.44 78 THR A C 1
ATOM 621 O O . THR A 1 78 ? 12.372 4.655 -20.485 1.00 97.44 78 THR A O 1
ATOM 624 N N . THR A 1 79 ? 12.691 5.826 -18.601 1.00 97.19 79 THR A N 1
ATOM 625 C CA . THR A 1 79 ? 13.745 6.679 -19.171 1.00 97.19 79 THR A CA 1
ATOM 626 C C . THR A 1 79 ? 14.985 5.857 -19.534 1.00 97.19 79 THR A C 1
ATOM 628 O O . THR A 1 79 ? 15.548 6.048 -20.610 1.00 97.19 79 THR A O 1
ATOM 631 N N . ALA A 1 80 ? 15.388 4.921 -18.670 1.00 97.69 80 ALA A N 1
ATOM 632 C CA . ALA A 1 80 ? 16.523 4.037 -18.923 1.00 97.69 80 ALA A CA 1
ATOM 633 C C . ALA A 1 80 ? 16.276 3.106 -20.119 1.00 97.69 80 ALA A C 1
ATOM 635 O O . ALA A 1 80 ? 17.147 2.965 -20.972 1.00 97.69 80 ALA A O 1
ATOM 636 N N . ILE A 1 81 ? 15.077 2.526 -20.222 1.00 97.56 81 ILE A N 1
ATOM 637 C CA . ILE A 1 81 ? 14.687 1.670 -21.349 1.00 97.56 81 ILE A CA 1
ATOM 638 C C . ILE A 1 81 ? 14.771 2.445 -22.662 1.00 97.56 81 ILE A C 1
ATOM 640 O O . ILE A 1 81 ? 15.398 1.969 -23.599 1.00 97.56 81 ILE A O 1
ATOM 644 N N . VAL A 1 82 ? 14.200 3.653 -22.721 1.00 97.88 82 VAL A N 1
ATOM 645 C CA . VAL A 1 82 ? 14.253 4.488 -23.932 1.00 97.88 82 VAL A CA 1
ATOM 646 C C . VAL A 1 82 ? 15.697 4.781 -24.337 1.00 97.88 82 VAL A C 1
ATOM 648 O O . VAL A 1 82 ? 16.032 4.692 -25.516 1.00 97.88 82 VAL A O 1
ATOM 651 N N . GLN A 1 83 ? 16.561 5.093 -23.369 1.00 97.25 83 GLN A N 1
ATOM 652 C CA . GLN A 1 83 ? 17.974 5.334 -23.641 1.00 97.25 83 GLN A CA 1
ATOM 653 C C . GLN A 1 83 ? 18.660 4.087 -24.214 1.00 97.25 83 GLN A C 1
ATOM 655 O O . GLN A 1 83 ? 19.357 4.193 -25.222 1.00 97.25 83 GLN A O 1
ATOM 660 N N . PHE A 1 84 ? 18.411 2.910 -23.635 1.00 97.38 84 PHE A N 1
ATOM 661 C CA . PHE A 1 84 ? 18.949 1.654 -24.156 1.00 97.38 84 PHE A CA 1
ATOM 662 C C . PHE A 1 84 ? 18.433 1.328 -25.556 1.00 97.38 84 PHE A C 1
ATOM 664 O O . PHE A 1 84 ? 19.221 0.918 -26.401 1.00 97.38 84 PHE A O 1
ATOM 671 N N . THR A 1 85 ? 17.150 1.563 -25.838 1.00 97.06 85 THR A N 1
ATOM 672 C CA . THR A 1 85 ? 16.591 1.353 -27.180 1.00 97.06 85 THR A CA 1
ATOM 673 C C . THR A 1 85 ? 17.294 2.228 -28.217 1.00 97.06 85 THR A C 1
ATOM 675 O O . THR A 1 85 ? 17.684 1.734 -29.269 1.00 97.06 85 THR A O 1
ATOM 678 N N . ILE A 1 86 ? 17.537 3.505 -27.904 1.00 97.50 86 ILE A N 1
ATOM 679 C CA . ILE A 1 86 ? 18.259 4.418 -28.803 1.00 97.50 86 ILE A CA 1
ATOM 680 C C . ILE A 1 86 ? 19.704 3.950 -29.029 1.00 97.50 86 ILE A C 1
ATOM 682 O O . ILE A 1 86 ? 20.222 4.033 -30.144 1.00 97.50 86 ILE A O 1
ATOM 686 N N . GLU A 1 87 ? 20.387 3.500 -27.978 1.00 96.94 87 GLU A N 1
ATOM 687 C CA . GLU A 1 87 ? 21.760 2.993 -28.076 1.00 96.94 87 GLU A CA 1
ATOM 688 C C . GLU A 1 87 ? 21.840 1.718 -28.918 1.00 96.94 87 GLU A C 1
ATOM 690 O O . GLU A 1 87 ? 22.735 1.591 -29.755 1.00 96.94 87 GLU A O 1
ATOM 695 N N . GLU A 1 88 ? 20.884 0.809 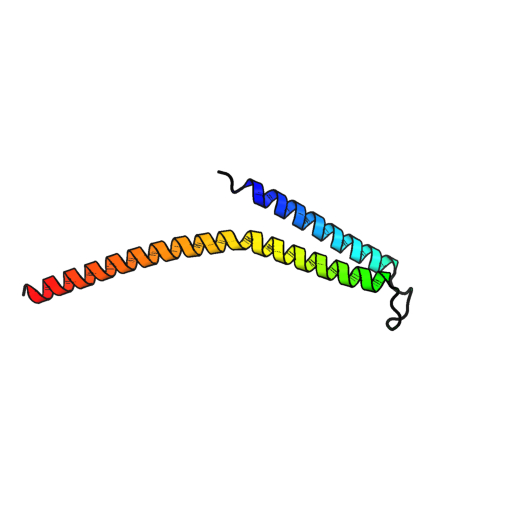-28.746 1.00 97.00 88 GLU A N 1
ATOM 696 C CA . GLU A 1 88 ? 20.799 -0.430 -29.511 1.00 97.00 88 GLU A CA 1
ATOM 697 C C . GLU A 1 88 ? 20.490 -0.171 -30.991 1.00 97.00 88 GLU A C 1
ATOM 699 O O . GLU A 1 88 ? 21.153 -0.739 -31.859 1.00 97.00 88 GLU A O 1
ATOM 704 N N . GLU A 1 89 ? 19.567 0.745 -31.299 1.00 96.94 89 GLU A N 1
ATOM 705 C CA . GLU A 1 89 ? 19.277 1.167 -32.676 1.00 96.94 89 GLU A CA 1
ATOM 706 C C . GLU A 1 89 ? 20.515 1.753 -33.366 1.00 96.94 89 GLU A C 1
ATOM 708 O O . GLU A 1 89 ? 20.815 1.408 -34.512 1.00 96.94 89 GLU A O 1
ATOM 713 N N . ARG A 1 90 ? 21.277 2.602 -32.663 1.00 95.94 90 ARG A N 1
ATOM 714 C CA . ARG A 1 90 ? 22.535 3.161 -33.184 1.00 95.94 90 ARG A CA 1
ATOM 715 C C . ARG A 1 90 ? 23.571 2.072 -33.428 1.00 95.94 90 ARG A C 1
ATOM 717 O O . ARG A 1 90 ? 24.151 2.024 -34.506 1.00 95.94 90 ARG A O 1
ATOM 724 N N . ALA A 1 91 ? 23.765 1.170 -32.467 1.00 95.50 91 ALA A N 1
ATOM 725 C CA . ALA A 1 91 ? 24.715 0.072 -32.604 1.00 95.50 91 ALA A CA 1
ATOM 726 C C . ALA A 1 91 ? 24.350 -0.873 -33.764 1.00 95.50 91 ALA A C 1
ATOM 728 O O . ALA A 1 91 ? 25.233 -1.344 -34.486 1.00 95.50 91 ALA A O 1
ATOM 729 N N . ALA A 1 92 ? 23.056 -1.135 -33.969 1.00 95.75 92 ALA A N 1
ATOM 730 C CA . ALA A 1 92 ? 22.566 -1.924 -35.092 1.00 95.75 92 ALA A CA 1
ATOM 731 C C . ALA A 1 92 ? 22.838 -1.228 -36.435 1.00 95.75 92 ALA A C 1
ATOM 733 O O . ALA A 1 92 ? 23.338 -1.867 -37.363 1.00 95.75 92 ALA A O 1
ATOM 734 N N . HIS A 1 93 ? 22.571 0.077 -36.520 1.00 95.12 93 HIS A N 1
ATOM 735 C CA . HIS A 1 93 ? 22.831 0.868 -37.720 1.00 95.12 93 HIS A CA 1
ATOM 736 C C . HIS A 1 93 ? 24.327 0.949 -38.055 1.00 95.12 93 HIS A C 1
ATOM 738 O O . HIS A 1 93 ? 24.726 0.694 -39.190 1.00 95.12 93 HIS A O 1
ATOM 744 N N . ASP A 1 94 ? 25.175 1.218 -37.060 1.00 95.31 94 ASP A N 1
ATOM 745 C CA . ASP A 1 94 ? 26.631 1.272 -37.230 1.00 95.31 94 ASP A CA 1
ATOM 746 C C . ASP A 1 94 ? 27.183 -0.070 -37.732 1.00 95.31 94 ASP A C 1
ATOM 748 O O . ASP A 1 94 ? 28.040 -0.123 -38.620 1.00 95.31 94 ASP A O 1
ATOM 752 N N . ARG A 1 95 ? 26.653 -1.179 -37.203 1.00 93.81 95 ARG A N 1
ATOM 753 C CA . ARG A 1 95 ? 26.994 -2.530 -37.659 1.00 93.81 95 ARG A CA 1
ATOM 754 C C . ARG A 1 95 ? 26.589 -2.761 -39.115 1.00 93.81 95 ARG A C 1
ATOM 756 O O . ARG A 1 95 ? 27.370 -3.347 -39.863 1.00 93.81 95 ARG A O 1
ATOM 763 N N . GLU A 1 96 ? 25.391 -2.343 -39.511 1.00 95.25 96 GLU A N 1
ATOM 764 C CA . GLU A 1 96 ? 24.913 -2.466 -40.892 1.00 95.25 96 GLU A CA 1
ATOM 765 C C . GLU A 1 96 ? 25.816 -1.691 -41.862 1.00 95.25 96 GLU A C 1
ATOM 767 O O . GLU A 1 96 ? 26.254 -2.242 -42.873 1.00 95.25 96 GLU A O 1
ATOM 772 N N . ILE A 1 97 ? 26.169 -0.448 -41.522 1.00 94.31 97 ILE A N 1
ATOM 773 C CA . ILE A 1 97 ? 27.091 0.369 -42.320 1.00 94.31 97 ILE A CA 1
ATOM 774 C C . ILE A 1 97 ? 28.447 -0.328 -42.468 1.00 94.31 97 ILE A C 1
ATOM 776 O O . ILE A 1 97 ? 28.977 -0.403 -43.579 1.00 94.31 97 ILE A O 1
ATOM 780 N N . ALA A 1 98 ? 29.006 -0.853 -41.375 1.00 93.12 98 ALA A N 1
ATOM 781 C CA . ALA A 1 98 ? 30.301 -1.530 -41.391 1.00 93.12 98 ALA A CA 1
ATOM 782 C C . ALA A 1 98 ? 30.299 -2.793 -42.270 1.00 93.12 98 ALA A C 1
ATOM 784 O O . ALA A 1 98 ? 31.290 -3.074 -42.941 1.00 93.12 98 ALA A O 1
ATOM 785 N N . LEU A 1 99 ? 29.192 -3.542 -42.291 1.00 93.56 99 LEU A N 1
ATOM 786 C CA . LEU A 1 99 ? 29.044 -4.730 -43.137 1.00 93.56 99 LEU A CA 1
ATOM 787 C C . LEU A 1 99 ? 28.884 -4.381 -44.621 1.00 93.56 99 LEU A C 1
ATOM 789 O O . LEU A 1 99 ? 29.390 -5.116 -45.460 1.00 93.56 99 LEU A O 1
ATOM 793 N N . ASN A 1 100 ? 28.215 -3.270 -44.938 1.00 89.69 100 ASN A N 1
ATOM 794 C CA . ASN A 1 100 ? 27.973 -2.827 -46.316 1.00 89.69 100 ASN A CA 1
ATOM 795 C C . ASN A 1 100 ? 29.132 -2.014 -46.923 1.00 89.69 100 ASN A C 1
ATOM 797 O O . ASN A 1 100 ? 29.126 -1.750 -48.124 1.00 89.69 100 ASN A O 1
ATOM 801 N N . SER A 1 101 ? 30.093 -1.578 -46.103 1.00 76.75 101 SER A N 1
ATOM 802 C CA . SER A 1 101 ? 31.265 -0.795 -46.530 1.00 76.75 101 SER A CA 1
ATOM 803 C C . SER A 1 101 ? 32.537 -1.641 -46.728 1.00 76.75 101 SER A C 1
ATOM 805 O O . SER A 1 101 ? 33.595 -1.074 -47.004 1.00 76.75 101 SER A O 1
ATOM 807 N N . ASN A 1 102 ? 32.440 -2.968 -46.574 1.00 54.22 102 ASN A N 1
ATOM 808 C CA . ASN A 1 102 ? 33.470 -3.969 -46.900 1.00 54.22 102 ASN A CA 1
ATOM 809 C C . ASN A 1 102 ? 33.147 -4.660 -48.230 1.00 54.22 102 ASN A C 1
ATOM 811 O O . ASN A 1 102 ? 34.109 -5.064 -48.920 1.00 54.22 102 ASN A O 1
#

Radius of gyration: 27.83 Å; Cα contacts (8 Å, |Δi|>4): 16; chains: 1; bounding box: 59×38×77 Å

Mean predicted aligned error: 8.84 Å

Foldseek 3Di:
DPPPVVLVVLVVLLVVLVVVVVVLVVVCVVCPPVDDPVDDDPVVVVSVVVNVVSVVVNVVSVCVVCVVVVVVVVVVVVVVVVVVVVVVVVVVVVVVCVVVVD

Organism: NCBI:txid282569

Solvent-accessible surface area (backbone atoms only — not comparable to full-atom values): 5884 Å² total; per-residue (Å²): 142,78,73,70,71,62,52,59,54,50,50,52,50,49,52,55,49,51,54,50,53,54,50,51,51,55,50,49,62,79,51,63,88,77,64,55,89,93,55,69,55,72,65,60,54,51,50,51,54,48,51,52,53,48,52,51,53,50,50,51,52,52,48,67,67,45,50,61,55,53,54,51,50,53,55,52,50,52,52,51,51,54,52,50,51,54,52,50,53,49,53,52,50,54,50,51,53,58,64,75,74,108

pLDDT: mean 87.12, std 13.16, range [42.84, 97.88]

Nearest PDB structures (foldseek):
  3plt-assembly1_B  TM=6.245E-01  e=4.896E+00  Saccharomyces cerevisiae
  6z6o-assembly1_C  TM=3.587E-01  e=6.444E+00  Saccharomyces cerevisiae S288C